Protein AF-A0A7J2KAM6-F1 (afdb_monomer_lite)

Secondary structure (DSSP, 8-state):
-HHHHHHHHHHHHTT---HHHHHHHHHHTS--HHHHHHHHHHHHHHHHHHHHHHHHHHTHHHHSS------

Foldseek 3Di:
DVCCVPPVVPCVVVVVDDLLNVLVCCCPVVVPVVVSVVSVVVVVVVVVVVVVVCCVVVPPCVVPPPPPPPD

Structure (mmCIF, N/CA/C/O backbone):
data_AF-A0A7J2KAM6-F1
#
_entry.id   AF-A0A7J2KAM6-F1
#
loop_
_atom_site.group_PDB
_atom_site.id
_atom_site.type_symbol
_atom_site.label_atom_id
_atom_site.label_alt_id
_atom_site.label_comp_id
_atom_site.label_asym_id
_atom_site.label_entity_id
_atom_site.label_seq_id
_atom_site.pdbx_PDB_ins_code
_atom_site.Cartn_x
_atom_site.Cartn_y
_atom_site.Cartn_z
_atom_site.occupancy
_atom_site.B_iso_or_equiv
_atom_site.auth_seq_id
_atom_site.auth_comp_id
_atom_site.auth_asym_id
_atom_site.auth_atom_id
_atom_site.pdbx_PDB_model_num
ATOM 1 N N . MET A 1 1 ? 9.216 -10.915 4.061 1.00 46.09 1 MET A N 1
ATOM 2 C CA . MET A 1 1 ? 9.803 -11.524 2.845 1.00 46.09 1 MET A CA 1
ATOM 3 C C . MET A 1 1 ? 9.371 -12.978 2.602 1.00 46.09 1 MET A C 1
ATOM 5 O O . MET A 1 1 ? 9.993 -13.640 1.794 1.00 46.09 1 MET A O 1
ATOM 9 N N . GLN A 1 2 ? 8.311 -13.498 3.241 1.00 55.56 2 GLN A N 1
ATOM 10 C CA . GLN A 1 2 ? 7.828 -14.869 2.982 1.00 55.56 2 GLN A CA 1
ATOM 11 C C . GLN A 1 2 ? 6.744 -14.929 1.896 1.00 55.56 2 GLN A C 1
ATOM 13 O O . GLN A 1 2 ? 6.697 -15.884 1.130 1.00 55.56 2 GLN A O 1
ATOM 18 N N . ILE A 1 3 ? 5.900 -13.894 1.795 1.00 61.00 3 ILE A N 1
ATOM 19 C CA . ILE A 1 3 ? 4.773 -13.891 0.853 1.00 61.00 3 ILE A CA 1
ATOM 20 C C . ILE A 1 3 ? 5.247 -13.868 -0.608 1.00 61.00 3 ILE A C 1
ATOM 22 O O . ILE A 1 3 ? 4.736 -14.614 -1.431 1.00 61.00 3 ILE A O 1
ATOM 26 N N . LEU A 1 4 ? 6.281 -13.078 -0.916 1.00 63.22 4 LEU A N 1
ATOM 27 C CA . LEU A 1 4 ? 6.829 -12.967 -2.266 1.00 63.22 4 LEU A CA 1
ATOM 28 C C . LEU A 1 4 ? 7.476 -14.289 -2.711 1.00 63.22 4 LEU A C 1
ATOM 30 O O . LEU A 1 4 ? 7.232 -14.755 -3.813 1.00 63.22 4 LEU A O 1
ATOM 34 N N . THR A 1 5 ? 8.249 -14.943 -1.847 1.00 62.38 5 THR A N 1
ATOM 35 C CA . THR A 1 5 ? 8.985 -16.163 -2.214 1.00 62.38 5 THR A CA 1
ATOM 36 C C . THR A 1 5 ? 8.073 -17.373 -2.426 1.00 62.38 5 THR A C 1
ATOM 38 O O . THR A 1 5 ? 8.398 -18.239 -3.229 1.00 62.38 5 THR A O 1
ATOM 41 N N . ILE A 1 6 ? 6.934 -17.438 -1.728 1.00 66.06 6 ILE A N 1
ATOM 42 C CA . ILE A 1 6 ? 6.000 -18.573 -1.812 1.00 66.06 6 ILE A CA 1
ATOM 43 C C . ILE A 1 6 ? 4.927 -18.341 -2.892 1.00 66.06 6 ILE A C 1
ATOM 45 O O . ILE A 1 6 ? 4.521 -19.290 -3.557 1.00 66.06 6 ILE A O 1
ATOM 49 N N . TRP A 1 7 ? 4.479 -17.095 -3.096 1.00 63.41 7 TRP A N 1
ATOM 50 C CA . TRP A 1 7 ? 3.255 -16.813 -3.859 1.00 63.41 7 TRP A CA 1
ATOM 51 C C . TRP A 1 7 ? 3.427 -15.984 -5.132 1.00 63.41 7 TRP A C 1
ATOM 53 O O . TRP A 1 7 ? 2.440 -15.834 -5.843 1.00 63.41 7 TRP A O 1
ATOM 63 N N . ASN A 1 8 ? 4.614 -15.463 -5.464 1.00 62.53 8 ASN A N 1
ATOM 64 C CA . ASN A 1 8 ? 4.785 -14.529 -6.592 1.00 62.53 8 ASN A CA 1
ATOM 65 C C . ASN A 1 8 ? 4.153 -15.035 -7.915 1.00 62.53 8 ASN A C 1
ATOM 67 O O . ASN A 1 8 ? 3.327 -14.342 -8.502 1.00 62.53 8 ASN A O 1
ATOM 71 N N . GLY A 1 9 ? 4.410 -16.285 -8.319 1.00 59.66 9 GLY A N 1
ATOM 72 C CA . GLY A 1 9 ? 3.812 -16.851 -9.542 1.00 59.66 9 GLY A CA 1
ATOM 73 C C . GLY A 1 9 ? 2.319 -17.208 -9.438 1.00 59.66 9 GLY A C 1
ATOM 74 O O . GLY A 1 9 ? 1.575 -17.094 -10.415 1.00 59.66 9 GLY A O 1
ATOM 75 N N . PHE A 1 10 ? 1.856 -17.612 -8.251 1.00 57.97 10 PHE A N 1
ATOM 76 C CA . PHE A 1 10 ? 0.470 -18.033 -8.034 1.00 57.97 10 PHE A CA 1
ATOM 77 C C . PHE A 1 10 ? -0.473 -16.845 -7.838 1.00 57.97 10 PHE A C 1
ATOM 79 O O . PHE A 1 10 ? -1.553 -16.845 -8.416 1.00 57.97 10 PHE A O 1
ATOM 86 N N . ALA A 1 11 ? -0.084 -15.812 -7.090 1.00 57.81 11 ALA A N 1
ATOM 87 C CA . ALA A 1 11 ? -0.927 -14.642 -6.835 1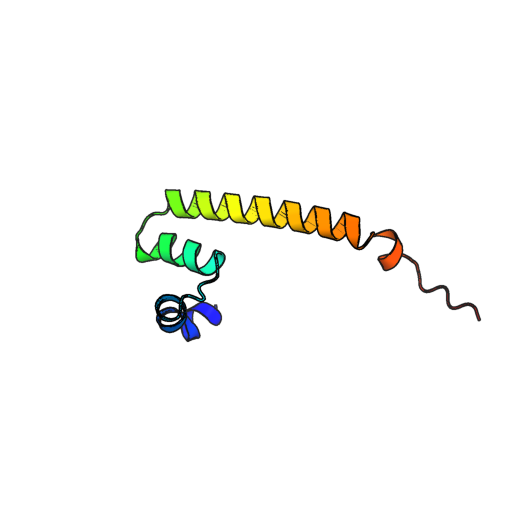.00 57.81 11 ALA A CA 1
ATOM 88 C C . ALA A 1 11 ? -1.239 -13.855 -8.120 1.00 57.81 11 ALA A C 1
ATOM 90 O O . ALA A 1 11 ? -2.380 -13.435 -8.305 1.00 57.81 11 ALA A O 1
ATOM 91 N N . TYR A 1 12 ? -0.261 -13.736 -9.027 1.00 56.91 12 TYR A N 1
ATOM 92 C CA . TYR A 1 12 ? -0.444 -13.094 -10.333 1.00 56.91 12 TYR A CA 1
ATOM 93 C C . TYR A 1 12 ? -1.434 -13.865 -11.226 1.00 56.91 12 TYR A C 1
ATOM 95 O O . TYR A 1 12 ? -2.320 -13.277 -11.838 1.00 56.91 12 TYR A O 1
ATOM 103 N N . THR A 1 13 ? -1.337 -15.199 -11.246 1.00 56.06 13 THR A N 1
ATOM 104 C CA . THR A 1 13 ? -2.209 -16.075 -12.054 1.00 56.06 13 THR A CA 1
ATOM 105 C C . THR A 1 13 ? -3.613 -16.232 -11.458 1.00 56.06 13 THR A C 1
ATOM 107 O O . THR A 1 13 ? -4.586 -16.403 -12.185 1.00 56.06 13 THR A O 1
ATOM 110 N N . SER A 1 14 ? -3.734 -16.166 -10.132 1.00 59.03 14 SER A N 1
ATOM 111 C CA . SER A 1 14 ? -4.981 -16.455 -9.408 1.00 59.03 14 SER A CA 1
ATOM 112 C C . SER A 1 14 ? -5.904 -15.239 -9.258 1.00 59.03 14 SER A C 1
ATOM 114 O O . SER A 1 14 ? -6.974 -15.363 -8.669 1.00 59.03 14 SER A O 1
ATOM 116 N N . GLY A 1 15 ? -5.492 -14.053 -9.723 1.00 62.31 15 GLY A N 1
ATOM 117 C CA . GLY A 1 15 ? -6.281 -12.816 -9.630 1.00 62.31 15 GLY A CA 1
ATOM 118 C C . GLY A 1 15 ? -6.502 -12.286 -8.204 1.00 62.31 15 GLY A C 1
ATOM 119 O O . GLY A 1 15 ? -7.244 -11.328 -8.015 1.00 62.31 15 GLY A O 1
ATOM 120 N N . VAL A 1 16 ? -5.856 -12.882 -7.197 1.00 69.25 16 VAL A N 1
ATOM 121 C CA . VAL A 1 16 ? -5.944 -12.510 -5.771 1.00 69.25 16 VAL A CA 1
ATOM 122 C C . VAL A 1 16 ? -4.709 -11.727 -5.314 1.00 69.25 16 VAL A C 1
ATOM 124 O O . VAL A 1 16 ? -4.186 -11.920 -4.217 1.00 69.25 16 VAL A O 1
ATOM 127 N N . GLU A 1 17 ? -4.202 -10.846 -6.173 1.00 70.81 17 GLU A N 1
ATOM 128 C CA . GLU A 1 17 ? -3.048 -10.016 -5.846 1.00 70.81 17 GLU A CA 1
ATOM 129 C C . GLU A 1 17 ? -3.448 -8.848 -4.928 1.00 70.81 17 GLU A C 1
ATOM 131 O O . GLU A 1 17 ? -4.329 -8.044 -5.232 1.00 70.81 17 GLU A O 1
ATOM 136 N N . VAL A 1 18 ? -2.779 -8.741 -3.777 1.00 80.06 18 VAL A N 1
ATOM 137 C CA . VAL A 1 18 ? -2.963 -7.615 -2.851 1.00 80.06 18 VAL A CA 1
ATOM 138 C C . VAL A 1 18 ? -2.299 -6.368 -3.436 1.00 80.06 18 VAL A C 1
ATOM 140 O O . VAL A 1 18 ? -1.218 -6.448 -4.012 1.00 80.06 18 VAL A O 1
ATOM 143 N N . TRP A 1 19 ? -2.894 -5.190 -3.234 1.00 78.38 19 TRP A N 1
ATOM 144 C CA . TRP A 1 19 ? -2.421 -3.930 -3.829 1.00 78.38 19 TRP A CA 1
ATOM 145 C C . TRP A 1 19 ? -0.970 -3.585 -3.463 1.00 78.38 19 TRP A C 1
ATOM 147 O O . TRP A 1 19 ? -0.243 -3.006 -4.268 1.00 78.38 19 TRP A O 1
ATOM 157 N N . SER A 1 20 ? -0.520 -3.981 -2.270 1.00 77.81 20 SER A N 1
ATOM 158 C CA . SER A 1 20 ? 0.881 -3.841 -1.861 1.00 77.81 20 SER A CA 1
ATOM 159 C C . SER A 1 20 ? 1.827 -4.720 -2.688 1.00 77.81 20 SER A C 1
ATOM 161 O O . SER A 1 20 ? 2.916 -4.274 -3.046 1.00 77.81 20 SER A O 1
ATOM 163 N N . LEU A 1 21 ? 1.404 -5.940 -3.031 1.00 76.00 21 LEU A N 1
ATOM 164 C CA . LEU A 1 21 ? 2.165 -6.878 -3.857 1.00 76.00 21 LEU A CA 1
ATOM 165 C C . LEU A 1 21 ? 2.196 -6.412 -5.320 1.00 76.00 21 LEU A C 1
ATOM 167 O O . LEU A 1 21 ? 3.269 -6.366 -5.918 1.00 76.00 21 LEU A O 1
ATOM 171 N N . TYR A 1 22 ? 1.065 -5.915 -5.829 1.00 78.81 22 TYR A N 1
ATOM 172 C CA . TYR A 1 22 ? 0.973 -5.312 -7.161 1.00 78.81 22 TYR A CA 1
ATOM 173 C C . TYR A 1 22 ? 1.891 -4.092 -7.319 1.00 78.81 22 TYR A C 1
ATOM 175 O O . TYR A 1 22 ? 2.596 -3.951 -8.322 1.00 78.81 22 TYR A O 1
ATOM 183 N N . SER A 1 23 ? 1.929 -3.212 -6.310 1.00 75.25 23 SER A N 1
ATOM 184 C CA . SER A 1 23 ? 2.827 -2.052 -6.301 1.00 75.25 23 SER A CA 1
ATOM 185 C C . SER A 1 23 ? 4.296 -2.468 -6.343 1.00 75.25 23 SER A C 1
ATOM 187 O O . SER A 1 23 ? 5.109 -1.814 -6.994 1.00 75.25 23 SER A O 1
ATOM 189 N N . TYR A 1 24 ? 4.645 -3.551 -5.650 1.00 75.38 24 TYR A N 1
ATOM 190 C CA . TYR A 1 24 ? 6.000 -4.087 -5.636 1.00 75.38 24 TYR A CA 1
ATOM 191 C C . TYR A 1 24 ? 6.375 -4.693 -6.998 1.00 75.38 24 TYR A C 1
ATOM 193 O O . TYR A 1 24 ? 7.424 -4.358 -7.551 1.00 75.38 24 TYR A O 1
ATOM 201 N N . HIS A 1 25 ? 5.503 -5.509 -7.596 1.00 72.69 25 HIS A N 1
ATOM 202 C CA . HIS A 1 25 ? 5.735 -6.051 -8.937 1.00 72.69 25 HIS A CA 1
ATOM 203 C C . HIS A 1 25 ? 5.814 -4.957 -10.003 1.00 72.69 25 HIS A C 1
ATOM 205 O O . HIS A 1 25 ? 6.734 -4.966 -10.816 1.00 72.69 25 HIS A O 1
ATOM 211 N N . SER A 1 26 ? 4.940 -3.953 -9.966 1.00 70.25 26 SER A N 1
ATOM 212 C CA . SER A 1 26 ? 5.025 -2.819 -10.896 1.00 70.25 26 SER A CA 1
ATOM 213 C C . SER A 1 26 ? 6.332 -2.027 -10.750 1.00 70.25 26 SER A C 1
ATOM 215 O O . SER A 1 26 ? 6.869 -1.543 -11.752 1.00 70.25 26 SER A O 1
ATOM 217 N N . ALA A 1 27 ? 6.879 -1.926 -9.533 1.00 70.62 27 ALA A N 1
ATOM 218 C CA . ALA A 1 27 ? 8.128 -1.211 -9.283 1.00 70.62 27 ALA A CA 1
ATOM 219 C C . ALA A 1 27 ? 9.336 -1.976 -9.830 1.00 70.62 27 ALA A C 1
ATOM 221 O O . ALA A 1 27 ? 10.167 -1.392 -10.521 1.00 70.62 27 ALA A O 1
ATOM 222 N N . PHE A 1 28 ? 9.421 -3.276 -9.538 1.00 70.38 28 PHE A N 1
ATOM 223 C CA . PHE A 1 28 ? 10.635 -4.063 -9.766 1.00 70.38 28 PHE A CA 1
ATOM 224 C C . PHE A 1 28 ? 10.587 -4.962 -11.009 1.00 70.38 28 PHE A C 1
ATOM 226 O O . PHE A 1 28 ? 11.640 -5.271 -11.553 1.00 70.38 28 PHE A O 1
ATOM 233 N N . SER A 1 29 ? 9.403 -5.360 -11.485 1.00 67.31 29 SER A N 1
ATOM 234 C CA . SER A 1 29 ? 9.247 -6.216 -12.674 1.00 67.31 29 SER A CA 1
ATOM 235 C C . SER A 1 29 ? 9.073 -5.408 -13.961 1.00 67.31 2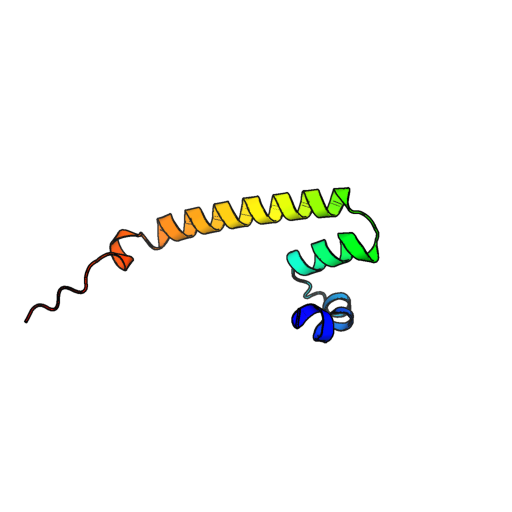9 SER A C 1
ATOM 237 O O . SER A 1 29 ? 9.606 -5.787 -14.998 1.00 67.31 29 SER A O 1
ATOM 239 N N . VAL A 1 30 ? 8.373 -4.269 -13.895 1.00 67.81 30 VAL A N 1
ATOM 240 C 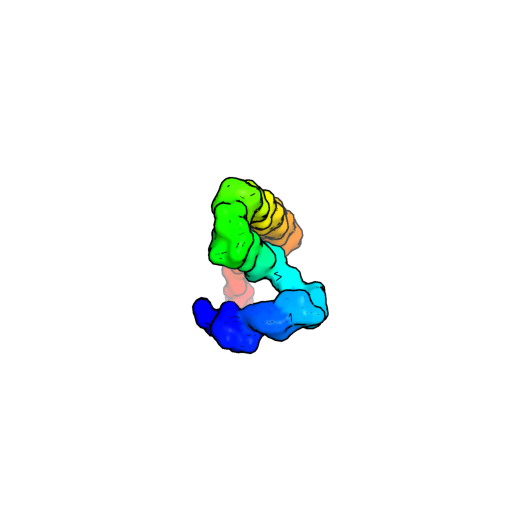CA . VAL A 1 30 ? 8.111 -3.403 -15.065 1.00 67.81 30 VAL A CA 1
ATOM 241 C C . VAL A 1 30 ? 9.035 -2.170 -15.079 1.00 67.81 30 VAL A C 1
ATOM 243 O O . VAL A 1 30 ? 8.950 -1.339 -15.978 1.00 67.81 30 VAL A O 1
ATOM 246 N N . TYR A 1 31 ? 9.920 -2.024 -14.082 1.00 67.50 31 TYR A N 1
ATOM 247 C CA . TYR A 1 31 ? 10.820 -0.872 -13.887 1.00 67.50 31 TYR A CA 1
ATOM 248 C C . TYR A 1 31 ? 10.106 0.498 -13.859 1.00 67.50 31 TYR A C 1
ATOM 250 O O . TYR A 1 31 ? 10.719 1.549 -14.061 1.00 67.50 31 TYR A O 1
ATOM 258 N N . ARG A 1 32 ? 8.793 0.526 -13.577 1.00 73.69 32 ARG A N 1
ATOM 259 C CA . ARG A 1 32 ? 7.994 1.759 -13.477 1.00 73.69 32 ARG A CA 1
ATOM 260 C C . ARG A 1 32 ? 8.014 2.269 -12.041 1.00 73.69 32 ARG A C 1
ATOM 262 O O . ARG A 1 32 ? 7.011 2.223 -11.324 1.00 73.69 32 ARG A O 1
ATOM 269 N N . PHE A 1 33 ? 9.168 2.786 -11.630 1.00 73.06 33 PHE A N 1
ATOM 270 C CA . PHE A 1 33 ? 9.374 3.291 -10.271 1.00 73.06 33 PHE A CA 1
ATOM 271 C C . PHE A 1 33 ? 8.462 4.479 -9.935 1.00 73.06 33 PHE A C 1
ATOM 273 O O . PHE A 1 33 ? 7.875 4.504 -8.859 1.00 73.06 33 PHE A O 1
ATOM 280 N N . GLY A 1 34 ? 8.261 5.418 -10.869 1.00 78.56 34 GLY A N 1
ATOM 281 C CA . GLY A 1 34 ? 7.409 6.594 -10.639 1.00 78.56 34 GLY A CA 1
ATOM 282 C C . GLY A 1 34 ? 5.927 6.254 -10.440 1.00 78.56 34 GLY A C 1
ATOM 283 O O . GLY A 1 34 ? 5.292 6.757 -9.519 1.00 78.56 34 GLY A O 1
ATOM 284 N N . TYR A 1 35 ? 5.385 5.347 -11.259 1.00 82.31 35 TYR A N 1
ATOM 285 C CA . TYR A 1 35 ? 3.992 4.900 -11.139 1.00 82.31 35 TYR A CA 1
ATOM 286 C C . TYR A 1 35 ? 3.753 4.154 -9.823 1.00 82.31 35 TYR A C 1
ATOM 288 O O . TYR A 1 35 ? 2.782 4.409 -9.116 1.00 82.31 35 TYR A O 1
ATOM 296 N N . SER A 1 36 ? 4.686 3.279 -9.460 1.00 80.31 36 SER A N 1
ATOM 297 C CA . SER A 1 36 ? 4.579 2.470 -8.248 1.00 80.31 36 SER A CA 1
ATOM 298 C C . SER A 1 36 ? 4.776 3.301 -6.980 1.00 80.31 36 SER A C 1
ATOM 300 O O . SER A 1 36 ? 4.112 3.053 -5.979 1.00 80.31 36 SER A O 1
ATOM 302 N N . ALA A 1 37 ? 5.622 4.337 -7.026 1.00 82.31 37 ALA A N 1
ATOM 303 C CA . ALA A 1 37 ? 5.752 5.306 -5.939 1.00 82.31 37 ALA A CA 1
ATOM 304 C C . ALA A 1 37 ? 4.451 6.097 -5.722 1.00 82.31 37 ALA A C 1
ATOM 306 O O . ALA A 1 37 ? 4.013 6.262 -4.583 1.00 82.31 37 ALA A O 1
ATOM 307 N N . ALA A 1 38 ? 3.795 6.535 -6.802 1.00 88.44 38 ALA A N 1
ATOM 308 C CA . ALA A 1 38 ? 2.499 7.203 -6.708 1.00 88.44 38 ALA A CA 1
ATOM 309 C C . ALA A 1 38 ? 1.417 6.264 -6.146 1.00 88.44 38 ALA A C 1
ATOM 311 O O . ALA A 1 38 ? 0.649 6.657 -5.268 1.00 88.44 38 ALA A O 1
ATOM 312 N N . LEU A 1 39 ? 1.395 5.005 -6.592 1.00 85.75 39 LEU A N 1
ATOM 313 C CA . LEU A 1 39 ? 0.458 3.998 -6.095 1.00 85.75 39 LEU A CA 1
ATOM 314 C C . LEU A 1 39 ? 0.669 3.713 -4.597 1.00 85.75 39 LEU A C 1
A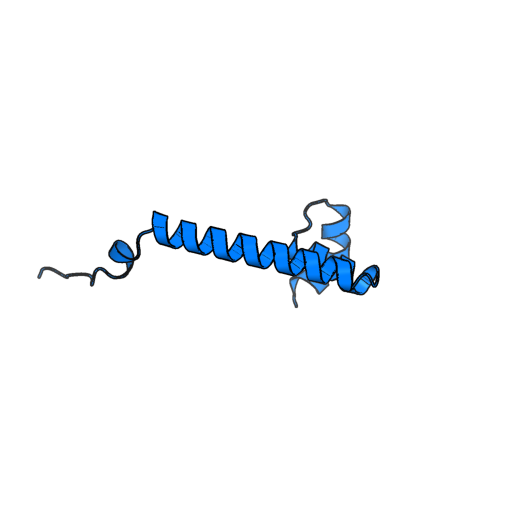TOM 316 O O . LEU A 1 39 ? -0.298 3.669 -3.836 1.00 85.75 39 LEU A O 1
ATOM 320 N N . ALA A 1 40 ? 1.923 3.607 -4.150 1.00 86.75 40 ALA A N 1
ATOM 321 C CA . ALA A 1 40 ? 2.256 3.455 -2.736 1.00 86.75 40 ALA A CA 1
ATOM 322 C C . ALA A 1 40 ? 1.767 4.650 -1.898 1.00 86.75 40 ALA A C 1
ATOM 324 O O . ALA A 1 40 ? 1.183 4.448 -0.833 1.00 86.75 40 ALA A O 1
ATOM 325 N N . MET A 1 41 ? 1.924 5.882 -2.396 1.00 90.12 41 MET A N 1
ATOM 326 C CA . MET A 1 41 ? 1.399 7.080 -1.725 1.00 90.12 41 MET A CA 1
ATOM 327 C C . MET A 1 41 ? -0.126 7.037 -1.569 1.00 90.12 41 MET A C 1
ATOM 329 O O . MET A 1 41 ? -0.645 7.354 -0.499 1.00 90.12 41 MET A O 1
ATOM 333 N N . VAL A 1 42 ? -0.851 6.589 -2.598 1.00 90.75 42 VAL A N 1
ATOM 334 C CA . VAL A 1 42 ? -2.312 6.423 -2.527 1.00 90.75 42 VAL A CA 1
ATOM 335 C C . VAL A 1 42 ? -2.702 5.390 -1.469 1.00 90.75 42 VAL A C 1
ATOM 337 O O . VAL A 1 42 ? -3.587 5.652 -0.653 1.00 90.75 42 VAL A O 1
ATOM 340 N N . ILE A 1 43 ? -2.014 4.247 -1.424 1.00 90.00 43 ILE A N 1
ATOM 341 C CA . ILE A 1 43 ? -2.272 3.194 -0.431 1.00 90.00 43 ILE A CA 1
ATOM 342 C C . ILE A 1 43 ? -2.052 3.715 0.996 1.00 90.00 43 ILE A C 1
ATOM 344 O O . ILE A 1 43 ? -2.861 3.436 1.885 1.00 90.00 43 ILE A O 1
ATOM 348 N N . VAL A 1 44 ? -0.995 4.498 1.223 1.00 92.19 44 VAL A N 1
ATOM 349 C CA . VAL A 1 44 ? -0.713 5.106 2.533 1.00 92.19 44 VAL A CA 1
ATOM 350 C C . VAL A 1 44 ? -1.822 6.076 2.941 1.00 92.19 44 VAL A C 1
ATOM 352 O O . VAL A 1 44 ? -2.302 6.000 4.073 1.00 92.19 44 VAL A O 1
ATOM 355 N N . MET A 1 45 ? -2.283 6.936 2.025 1.00 94.75 45 MET A N 1
ATOM 356 C CA . MET A 1 45 ? -3.386 7.866 2.304 1.00 94.75 45 MET A CA 1
ATOM 357 C C . MET A 1 45 ? -4.673 7.130 2.694 1.00 94.75 45 MET A C 1
ATOM 359 O O . MET A 1 45 ? -5.309 7.484 3.687 1.00 94.75 45 MET A O 1
ATOM 363 N N . VAL A 1 46 ? -5.030 6.070 1.963 1.00 93.50 46 VAL A N 1
ATOM 364 C CA . VAL A 1 46 ? -6.210 5.248 2.274 1.00 93.50 46 VAL A CA 1
ATOM 365 C C . VAL A 1 46 ? -6.051 4.534 3.618 1.00 93.50 46 VAL A C 1
ATOM 367 O O . VAL A 1 46 ? -6.988 4.496 4.413 1.00 93.50 46 VAL A O 1
ATOM 370 N N . SER A 1 47 ? -4.856 4.024 3.918 1.00 89.56 47 SER A N 1
ATOM 371 C CA . SER A 1 47 ? -4.579 3.336 5.184 1.00 89.56 47 SER A CA 1
ATOM 372 C C . SER A 1 47 ? -4.707 4.277 6.385 1.00 89.56 47 SER A C 1
ATOM 374 O O . SER A 1 47 ? -5.318 3.914 7.389 1.00 89.56 47 SER A O 1
ATOM 376 N N . LEU A 1 48 ? -4.193 5.507 6.274 1.00 93.75 48 LEU A N 1
ATOM 377 C CA . LEU A 1 48 ? -4.341 6.552 7.293 1.00 93.75 48 LEU A CA 1
ATOM 378 C C . LEU A 1 48 ? -5.807 6.948 7.499 1.00 93.75 48 LEU A C 1
ATOM 380 O O . LEU A 1 48 ? -6.249 7.092 8.641 1.00 93.75 48 LEU A O 1
ATOM 384 N N . ALA A 1 49 ? -6.570 7.084 6.412 1.00 94.00 49 ALA A N 1
ATOM 385 C CA . ALA A 1 49 ? -7.998 7.374 6.489 1.00 94.00 49 ALA A CA 1
ATOM 386 C C . ALA A 1 49 ? -8.758 6.257 7.223 1.00 94.00 49 ALA A C 1
ATOM 388 O O . ALA A 1 49 ? -9.520 6.536 8.150 1.00 94.00 49 ALA A O 1
ATOM 389 N N . LEU A 1 50 ? -8.501 4.993 6.872 1.00 90.12 50 LEU A N 1
ATOM 390 C CA . LEU A 1 50 ? -9.107 3.834 7.531 1.00 90.12 50 LEU A CA 1
ATOM 391 C C . LEU A 1 50 ? -8.707 3.729 9.007 1.00 90.12 50 LEU A C 1
ATOM 393 O O . LEU A 1 50 ? -9.569 3.465 9.840 1.00 90.12 50 LEU A O 1
ATOM 397 N N . LEU A 1 51 ? -7.443 3.994 9.349 1.00 88.06 51 LEU A N 1
ATOM 398 C CA . LEU A 1 51 ? -6.976 4.072 10.738 1.00 88.06 51 LEU A CA 1
ATOM 399 C C . LEU A 1 51 ? -7.735 5.140 11.527 1.00 88.06 51 LEU A C 1
ATOM 401 O O . LEU A 1 51 ? -8.223 4.872 12.623 1.00 88.06 51 LEU A O 1
ATOM 405 N N . SER A 1 52 ? -7.884 6.340 10.964 1.00 89.19 52 SER A N 1
ATOM 406 C CA . SER A 1 52 ? -8.627 7.427 11.608 1.00 89.19 52 SER A CA 1
ATOM 407 C C . SER A 1 52 ? -10.100 7.061 11.830 1.00 89.19 52 SER A C 1
ATOM 409 O O . SER A 1 52 ? -10.635 7.262 12.923 1.00 89.19 52 SER A O 1
ATOM 411 N N . ILE A 1 53 ? -10.742 6.449 10.829 1.00 88.81 53 ILE A N 1
ATOM 412 C CA . ILE A 1 53 ? -12.119 5.947 10.936 1.00 88.81 53 ILE A CA 1
ATOM 413 C C . ILE A 1 53 ? -12.212 4.855 12.005 1.00 88.81 53 ILE A C 1
ATOM 415 O O . ILE A 1 53 ? -13.118 4.895 12.836 1.00 88.81 53 ILE A O 1
ATOM 419 N N . TYR A 1 54 ? -11.264 3.918 12.031 1.00 83.94 54 TYR A N 1
ATOM 420 C CA . TYR A 1 54 ? -11.213 2.854 13.028 1.00 83.94 54 TYR A CA 1
ATOM 421 C C . TYR A 1 54 ? -11.128 3.428 14.444 1.00 83.94 54 TYR A C 1
ATOM 423 O O . TYR A 1 54 ? -11.934 3.067 15.299 1.00 83.94 54 TYR A O 1
ATOM 431 N N . PHE A 1 55 ? -10.236 4.394 14.678 1.00 81.69 55 PHE A N 1
ATOM 432 C CA . PHE A 1 55 ? -10.130 5.070 15.973 1.00 81.69 55 PHE A CA 1
ATOM 433 C C . PHE A 1 55 ? -11.403 5.829 16.358 1.00 81.69 55 PHE A C 1
ATOM 435 O O . PHE A 1 55 ? -11.762 5.868 17.538 1.00 81.69 55 PHE A O 1
ATOM 442 N N . LYS A 1 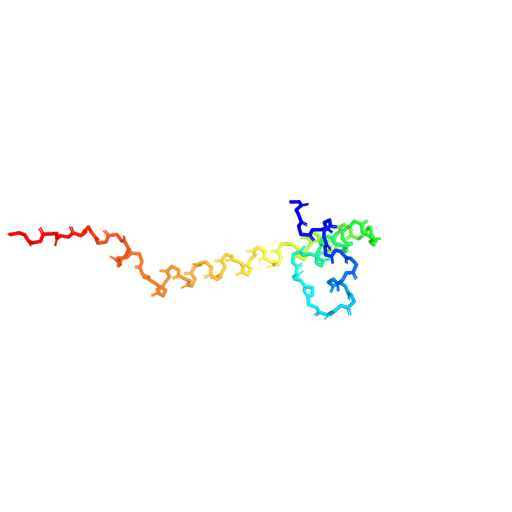56 ? -12.112 6.402 15.379 1.00 80.44 56 LYS A N 1
ATOM 443 C CA . LYS A 1 56 ? -13.383 7.098 15.606 1.00 80.44 56 LYS A CA 1
ATOM 444 C C . LYS A 1 56 ? -14.527 6.138 15.949 1.00 80.44 56 LYS A C 1
ATOM 446 O O . LYS A 1 56 ? -15.343 6.475 16.801 1.00 80.44 56 LYS A O 1
ATOM 451 N N . ILE A 1 57 ? -14.585 4.965 15.312 1.00 79.44 57 ILE A N 1
ATOM 452 C CA . ILE A 1 57 ? -15.650 3.968 15.515 1.00 79.44 57 ILE A CA 1
ATOM 453 C C . ILE A 1 57 ? -15.413 3.146 16.784 1.00 79.44 57 ILE A C 1
ATOM 455 O O . ILE A 1 57 ? -16.318 3.018 17.606 1.00 79.44 57 ILE A O 1
ATOM 459 N N . PHE A 1 58 ? -14.208 2.599 16.963 1.00 72.06 58 PHE A N 1
ATOM 460 C CA . PHE A 1 58 ? -13.893 1.767 18.128 1.00 72.06 58 PHE A CA 1
ATOM 461 C C . PHE A 1 58 ? -13.710 2.579 19.408 1.00 72.06 58 PHE A C 1
ATOM 463 O O . PHE A 1 58 ? -13.827 2.016 20.493 1.00 72.06 58 PHE A O 1
ATOM 470 N N . GLY A 1 59 ? -13.517 3.897 19.285 1.00 63.69 59 GLY A N 1
ATOM 471 C CA . GLY A 1 59 ? -13.570 4.845 20.386 1.00 63.69 59 GLY A CA 1
ATOM 472 C C . GLY A 1 59 ? -12.493 4.569 21.428 1.00 63.69 59 GLY A C 1
ATOM 473 O O . GLY A 1 59 ? -12.684 3.758 22.327 1.00 63.69 59 GLY A O 1
ATOM 474 N N . PHE A 1 60 ? -11.394 5.326 21.377 1.00 59.59 60 PHE A N 1
ATOM 475 C CA . PHE A 1 60 ? -10.299 5.279 22.361 1.00 59.59 60 PHE A CA 1
ATOM 476 C C . PHE A 1 60 ? -10.770 5.147 23.826 1.00 59.59 60 PHE A C 1
ATOM 478 O O . PHE A 1 60 ? -10.137 4.441 24.606 1.00 59.59 60 PHE A O 1
ATOM 485 N N . ARG A 1 61 ? -11.911 5.756 24.192 1.00 57.47 61 ARG A N 1
ATOM 486 C CA . ARG A 1 61 ? -12.510 5.667 25.539 1.00 57.47 61 ARG A CA 1
ATOM 487 C C . ARG A 1 61 ? -12.833 4.244 26.007 1.00 57.47 61 ARG A C 1
ATOM 489 O O . ARG A 1 61 ? -12.710 4.005 27.195 1.00 57.47 61 ARG A O 1
ATOM 496 N N . ARG A 1 62 ? -13.209 3.318 25.118 1.00 58.47 62 ARG A N 1
ATOM 497 C CA . ARG A 1 62 ? -13.519 1.921 25.485 1.00 58.47 62 ARG A CA 1
ATOM 498 C C . ARG A 1 62 ? -12.277 1.048 25.666 1.00 58.47 62 ARG A C 1
ATOM 500 O O . ARG A 1 62 ? -12.348 0.040 26.352 1.00 58.47 62 ARG A O 1
ATOM 507 N N . MET A 1 63 ? -11.153 1.419 25.052 1.00 60.72 63 MET A N 1
ATOM 508 C CA . MET A 1 63 ? -9.881 0.691 25.172 1.00 60.72 63 MET A CA 1
ATOM 509 C C . MET A 1 63 ? -9.001 1.224 26.313 1.00 60.72 63 MET A C 1
ATOM 511 O O . MET A 1 63 ? -8.164 0.493 26.830 1.00 60.72 63 MET A O 1
ATOM 515 N N . LEU A 1 64 ? -9.188 2.492 26.694 1.00 60.88 64 LEU A N 1
ATOM 516 C CA . LEU A 1 64 ? -8.495 3.163 27.800 1.00 60.88 64 LEU A CA 1
ATOM 517 C C . LEU A 1 64 ? -9.266 3.131 29.121 1.00 60.88 64 LEU A C 1
ATOM 519 O O . LEU A 1 64 ? -8.769 3.678 30.102 1.00 60.88 64 LEU A O 1
ATOM 523 N N . GLU A 1 65 ? -10.470 2.555 29.161 1.00 57.72 65 GLU A N 1
ATOM 524 C CA . GLU A 1 65 ? -11.203 2.397 30.413 1.00 57.72 65 GLU A CA 1
ATOM 525 C C . GLU A 1 65 ? -10.385 1.438 31.292 1.00 57.72 65 GLU A C 1
ATOM 527 O O . GLU A 1 65 ? -10.235 0.266 30.932 1.00 57.72 65 GLU A O 1
ATOM 532 N N . PRO A 1 66 ? -9.765 1.912 32.393 1.00 57.28 66 PRO A N 1
ATOM 533 C CA . PRO A 1 66 ? -9.076 1.003 33.282 1.00 57.28 66 PRO A CA 1
ATOM 534 C C . PRO A 1 66 ? -10.150 0.049 33.778 1.00 57.28 66 PRO A C 1
ATOM 536 O O . PRO A 1 66 ? -11.195 0.507 34.239 1.00 57.28 66 PRO A O 1
ATOM 539 N N . SER A 1 67 ? -9.910 -1.255 33.625 1.00 55.97 67 SER A N 1
ATOM 540 C CA . SER A 1 67 ? -10.738 -2.310 34.201 1.00 55.97 67 SER A CA 1
ATOM 541 C C . SER A 1 67 ? -10.876 -2.017 35.689 1.00 55.97 67 SER A C 1
ATOM 543 O O . SER A 1 67 ? -10.024 -2.406 36.488 1.00 55.97 67 SER A O 1
ATOM 545 N N . ARG A 1 68 ? -11.910 -1.261 36.064 1.00 57.53 68 ARG A N 1
ATOM 546 C CA . ARG A 1 68 ? -12.263 -1.012 37.447 1.00 57.53 68 ARG A CA 1
ATOM 547 C C . ARG A 1 68 ? -12.853 -2.337 37.900 1.00 57.53 68 ARG A C 1
ATOM 549 O O . ARG A 1 68 ? -14.035 -2.599 37.727 1.00 57.53 68 ARG A O 1
ATOM 556 N N . ILE A 1 69 ? -11.965 -3.207 38.369 1.00 56.56 69 ILE A N 1
ATOM 557 C CA . ILE A 1 69 ? -12.297 -4.283 39.288 1.00 56.56 69 ILE A CA 1
ATOM 558 C C . ILE A 1 69 ? -12.949 -3.599 40.490 1.00 56.56 69 ILE A C 1
ATOM 560 O O . ILE A 1 69 ? -12.267 -3.102 41.382 1.00 56.56 69 ILE A O 1
ATOM 564 N N . GLU A 1 70 ? -14.272 -3.460 40.430 1.00 51.06 70 GLU A N 1
ATOM 565 C CA . GLU A 1 70 ? -15.096 -3.326 41.621 1.00 51.06 70 GLU A CA 1
ATOM 566 C C . GLU A 1 70 ? -14.930 -4.637 42.390 1.00 51.06 70 GLU A C 1
ATOM 568 O O . GLU A 1 70 ? -15.382 -5.695 41.949 1.00 51.06 70 GLU A O 1
ATOM 573 N N . VAL A 1 71 ? -14.166 -4.554 43.479 1.00 50.44 71 VAL A N 1
ATOM 574 C CA . VAL A 1 71 ? -14.142 -5.534 44.567 1.00 50.44 71 VAL A CA 1
ATOM 575 C C . VAL A 1 71 ? -15.028 -5.037 45.694 1.00 50.44 71 VAL A C 1
ATOM 577 O O . VAL A 1 71 ? -15.036 -3.803 45.923 1.00 50.44 71 VAL A O 1
#

Radius of gyration: 19.05 Å; chains: 1; bounding box: 26×26×60 Å
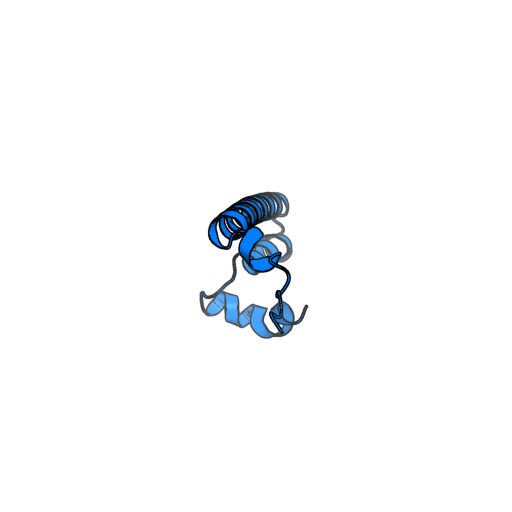
pLDDT: mean 72.1, std 13.06, range [46.09, 94.75]

Sequence (71 aa):
MQILTIWNGFAYTSGVEVWSLYSYHSAFSVYRFGYSAALAMVIVMVSLALLSIYFKIFGFRRMLEPSRIEV